Protein AF-A0A526V6E4-F1 (afdb_monomer_lite)

Structure (mmCIF, N/CA/C/O backbone):
data_AF-A0A526V6E4-F1
#
_entry.id   AF-A0A526V6E4-F1
#
loop_
_atom_site.group_PDB
_atom_site.id
_atom_site.type_symbol
_atom_site.label_atom_id
_atom_site.label_alt_id
_atom_site.label_comp_id
_atom_site.label_asym_id
_atom_site.label_entity_id
_atom_site.label_seq_id
_atom_site.pdbx_PDB_ins_code
_atom_site.Cartn_x
_atom_site.Cartn_y
_atom_site.Cartn_z
_atom_site.occupancy
_atom_site.B_iso_or_equiv
_atom_site.auth_seq_id
_atom_site.auth_comp_id
_atom_site.auth_asym_id
_atom_site.auth_atom_id
_atom_site.pdbx_PDB_model_num
ATOM 1 N N . MET A 1 1 ? -6.273 27.191 52.915 1.00 48.19 1 MET A N 1
ATOM 2 C CA . MET A 1 1 ? -5.032 27.835 52.408 1.00 48.19 1 MET A CA 1
ATOM 3 C C . MET A 1 1 ? -4.626 27.372 50.994 1.00 48.19 1 MET A C 1
ATOM 5 O O . MET A 1 1 ? -3.833 28.056 50.364 1.00 48.19 1 MET A O 1
ATOM 9 N N . THR A 1 2 ? -5.149 26.259 50.455 1.00 57.91 2 THR A N 1
ATOM 10 C CA . THR A 1 2 ? -4.761 25.680 49.142 1.00 57.91 2 THR A CA 1
ATOM 11 C C . THR A 1 2 ? -5.575 26.193 47.942 1.00 57.91 2 THR A C 1
ATOM 13 O O . THR A 1 2 ? -5.037 26.307 46.842 1.00 57.91 2 THR A O 1
ATOM 16 N N . THR A 1 3 ? -6.839 26.577 48.145 1.00 62.41 3 THR A N 1
ATOM 17 C CA . THR A 1 3 ? -7.778 26.999 47.084 1.00 62.41 3 THR A CA 1
ATOM 18 C C . THR A 1 3 ? -7.347 28.282 46.369 1.00 62.41 3 THR A C 1
ATOM 20 O O . THR A 1 3 ? -7.270 28.312 45.142 1.00 62.41 3 THR A O 1
ATOM 23 N N . ALA A 1 4 ? -6.941 29.312 47.118 1.00 59.66 4 ALA A N 1
ATOM 24 C CA . ALA A 1 4 ? -6.479 30.585 46.556 1.00 59.66 4 ALA A CA 1
ATOM 25 C C . ALA A 1 4 ? -5.238 30.426 45.653 1.00 59.66 4 ALA A C 1
ATOM 27 O O . ALA A 1 4 ? -5.121 31.089 44.625 1.00 59.66 4 ALA A O 1
ATOM 28 N N . ARG A 1 5 ? -4.328 29.498 45.984 1.00 64.44 5 ARG A N 1
ATOM 29 C CA . ARG A 1 5 ? -3.119 29.238 45.186 1.00 64.44 5 ARG A CA 1
ATOM 30 C C . ARG A 1 5 ? -3.442 28.508 43.879 1.00 64.44 5 ARG A C 1
ATOM 32 O O . ARG A 1 5 ? -2.821 28.794 42.855 1.00 64.44 5 ARG A O 1
ATOM 39 N N . HIS A 1 6 ? -4.426 27.608 43.892 1.00 66.25 6 HIS A N 1
ATOM 40 C CA . HIS A 1 6 ? -4.903 26.924 42.687 1.00 66.25 6 HIS A CA 1
ATOM 41 C C . HIS A 1 6 ? -5.644 27.876 41.743 1.00 66.25 6 HIS A C 1
ATOM 43 O O . HIS A 1 6 ? -5.352 27.865 40.553 1.00 66.25 6 HIS A O 1
ATOM 49 N N . ILE A 1 7 ? -6.494 28.768 42.265 1.00 71.06 7 ILE A N 1
ATOM 50 C CA . ILE A 1 7 ? -7.184 29.796 41.464 1.00 71.06 7 ILE A CA 1
ATOM 51 C C . ILE A 1 7 ? -6.168 30.729 40.787 1.00 71.06 7 ILE A C 1
ATOM 53 O O . ILE A 1 7 ? -6.260 30.980 39.589 1.00 71.06 7 ILE A O 1
ATOM 57 N N . VAL A 1 8 ? -5.141 31.184 41.515 1.00 68.25 8 VAL A N 1
ATOM 58 C CA . VAL A 1 8 ? -4.083 32.039 40.945 1.00 68.25 8 VAL A CA 1
ATOM 59 C C . VAL A 1 8 ? -3.284 31.312 39.857 1.00 68.25 8 VAL A C 1
ATOM 61 O O . VAL A 1 8 ? -2.898 31.923 38.863 1.00 68.25 8 VAL A O 1
ATOM 64 N N . THR A 1 9 ? -3.036 30.011 40.012 1.00 65.94 9 THR A N 1
ATOM 65 C CA . THR A 1 9 ? -2.279 29.221 39.023 1.00 65.94 9 THR A CA 1
ATOM 66 C C . THR A 1 9 ? -3.128 28.904 37.785 1.00 65.94 9 THR A C 1
ATOM 68 O O . THR A 1 9 ? -2.624 28.908 36.662 1.00 65.94 9 THR A O 1
ATOM 71 N N . LEU A 1 10 ? -4.433 28.706 37.973 1.00 73.19 10 LEU A N 1
ATOM 72 C CA . LEU A 1 10 ? -5.420 28.546 36.909 1.00 73.19 10 LEU A CA 1
ATOM 73 C C . LEU A 1 10 ? -5.541 29.835 36.076 1.00 73.19 10 LEU A C 1
ATOM 75 O O . LEU A 1 10 ? -5.449 29.791 34.855 1.00 73.19 10 LEU A O 1
ATOM 79 N N . LEU A 1 11 ? -5.593 31.006 36.720 1.00 66.88 11 LEU A N 1
ATOM 80 C CA . LEU A 1 11 ? -5.588 32.287 36.002 1.00 66.88 11 LEU A CA 1
ATOM 81 C C . LEU A 1 11 ? -4.273 32.526 35.240 1.00 66.88 11 LEU A C 1
ATOM 83 O O . LEU A 1 11 ? -4.285 32.970 34.095 1.00 66.88 11 LEU A O 1
ATOM 87 N N . LYS A 1 12 ? -3.128 32.195 35.852 1.00 65.69 12 LYS A N 1
ATOM 88 C CA . LYS A 1 12 ? -1.808 32.341 35.215 1.00 65.69 12 LYS A CA 1
ATOM 89 C C . LYS A 1 12 ? -1.616 31.416 34.010 1.00 65.69 12 LYS A C 1
ATOM 91 O O . LYS A 1 12 ? -0.979 31.831 33.049 1.00 65.69 12 LYS A O 1
ATOM 96 N N . SER A 1 13 ? -2.151 30.194 34.048 1.00 65.62 13 SER A N 1
ATOM 97 C CA . SER A 1 13 ? -2.077 29.256 32.912 1.00 65.62 13 SER A CA 1
ATOM 98 C C . SER A 1 13 ? -2.972 29.680 31.747 1.00 65.62 13 SER A C 1
ATOM 100 O O . SER A 1 13 ? -2.540 29.580 30.604 1.00 65.62 13 SER A O 1
ATOM 102 N N . HIS A 1 14 ? -4.145 30.263 32.023 1.00 67.88 14 HIS A N 1
ATOM 103 C CA . HIS A 1 14 ? -4.992 30.844 30.978 1.00 67.88 14 HIS A CA 1
ATOM 104 C C . HIS A 1 14 ? -4.332 32.054 30.293 1.00 67.88 14 HIS A C 1
ATOM 106 O O . HIS A 1 14 ? -4.344 32.154 29.072 1.00 67.88 14 HIS A O 1
ATOM 112 N N . ILE A 1 15 ? -3.678 32.937 31.062 1.00 62.19 15 ILE A N 1
ATOM 113 C CA . ILE A 1 15 ? -2.937 34.092 30.514 1.00 62.19 15 ILE A CA 1
ATOM 114 C C . ILE A 1 15 ? -1.720 33.646 29.681 1.00 62.19 15 ILE A C 1
ATOM 116 O O . ILE A 1 15 ? -1.345 34.325 28.729 1.00 62.19 15 ILE A O 1
ATOM 120 N N . ALA A 1 16 ? -1.108 32.508 30.020 1.00 69.38 16 ALA A N 1
ATOM 121 C CA . ALA A 1 16 ? 0.037 31.952 29.301 1.00 69.38 16 ALA A CA 1
ATOM 122 C C . ALA A 1 16 ? -0.338 31.164 28.027 1.00 69.38 16 ALA A C 1
ATOM 124 O O . ALA A 1 16 ? 0.563 30.764 27.295 1.00 69.38 16 ALA A O 1
ATOM 125 N N . GLY A 1 17 ? -1.632 30.931 27.762 1.00 65.44 17 GLY A N 1
ATOM 126 C CA . GLY A 1 17 ? -2.106 30.184 26.590 1.00 65.44 17 GLY A CA 1
ATOM 127 C C . GLY A 1 17 ? -1.859 28.669 26.640 1.00 65.44 17 GLY A C 1
ATOM 128 O O . GLY A 1 17 ? -1.928 28.011 25.608 1.00 65.44 17 GLY A O 1
ATOM 129 N N . ASP A 1 18 ? -1.558 28.109 27.817 1.00 74.81 18 ASP A N 1
ATOM 130 C CA . ASP A 1 18 ? -1.293 26.675 28.013 1.00 74.81 18 ASP A CA 1
ATOM 131 C C . ASP A 1 18 ? -2.561 25.968 28.533 1.00 74.81 18 ASP A C 1
ATOM 133 O O . ASP A 1 18 ? -2.775 25.807 29.743 1.00 74.81 18 ASP A O 1
ATOM 137 N N . GLU A 1 19 ? -3.444 25.608 27.596 1.00 70.81 19 GLU A N 1
ATOM 138 C CA . GLU A 1 19 ? -4.769 25.031 27.870 1.00 70.81 19 GLU A CA 1
ATOM 139 C C . GLU A 1 19 ? -4.701 23.629 28.498 1.00 70.81 19 GLU A C 1
ATOM 141 O O . GLU A 1 19 ? -5.485 23.313 29.397 1.00 70.81 19 GLU A O 1
ATOM 146 N N . ASP A 1 20 ? -3.719 22.806 28.125 1.00 74.56 20 ASP A N 1
ATOM 147 C CA . ASP A 1 20 ? -3.538 21.463 28.693 1.00 74.56 20 ASP A CA 1
ATOM 148 C C . ASP A 1 20 ? -3.214 21.524 30.191 1.00 74.56 20 ASP A C 1
ATOM 150 O O . ASP A 1 20 ? -3.752 20.771 31.023 1.00 74.56 20 ASP A O 1
ATOM 154 N N . ARG A 1 21 ? -2.345 22.468 30.561 1.00 74.62 21 ARG A N 1
ATOM 155 C CA . ARG A 1 21 ? -1.976 22.707 31.953 1.00 74.62 21 ARG A CA 1
ATOM 156 C C . ARG A 1 21 ? -3.126 23.323 32.742 1.00 74.62 21 ARG A C 1
ATOM 158 O O . ARG A 1 21 ? -3.343 22.932 33.892 1.00 74.62 21 ARG A O 1
ATOM 165 N N . PHE A 1 22 ? -3.888 24.226 32.127 1.00 79.50 22 PHE A N 1
ATOM 166 C CA . PHE A 1 22 ? -5.099 24.803 32.708 1.00 79.50 22 PHE A CA 1
ATOM 167 C C . PHE A 1 22 ? -6.129 23.721 33.062 1.00 79.50 22 PHE A C 1
ATOM 169 O O . PHE A 1 22 ? -6.575 23.643 34.210 1.00 79.50 22 PHE A O 1
ATOM 176 N N . LEU A 1 23 ? -6.448 22.829 32.117 1.00 77.81 23 LEU A N 1
ATOM 177 C CA . LEU A 1 23 ? -7.420 21.747 32.312 1.00 77.81 23 LEU A CA 1
ATOM 178 C C . LEU A 1 23 ? -6.965 20.747 33.383 1.00 77.81 23 LEU A C 1
ATOM 180 O O . LEU A 1 23 ? -7.778 20.262 34.173 1.00 77.81 23 LEU A O 1
ATOM 184 N N . SER A 1 24 ? -5.664 20.462 33.449 1.00 81.00 24 SER A N 1
ATOM 185 C CA . SER A 1 24 ? -5.087 19.569 34.459 1.00 81.00 24 SER A CA 1
ATOM 186 C C . SER A 1 24 ? -5.205 20.149 35.873 1.00 81.00 24 SER A C 1
ATOM 188 O O . SER A 1 24 ? -5.601 19.445 36.805 1.00 81.00 24 SER A O 1
ATOM 190 N N . ILE A 1 25 ? -4.924 21.446 36.036 1.00 82.38 25 ILE A N 1
ATOM 191 C CA . ILE A 1 25 ? -5.044 22.146 37.323 1.00 82.38 25 ILE A CA 1
ATOM 192 C C . ILE A 1 25 ? -6.518 22.297 37.724 1.00 82.38 25 ILE A C 1
ATOM 194 O O . ILE A 1 25 ? -6.857 22.087 38.889 1.00 82.38 25 ILE A O 1
ATOM 198 N N . ALA A 1 26 ? -7.408 22.598 36.775 1.00 79.19 26 ALA A N 1
ATOM 199 C CA . ALA A 1 26 ? -8.848 22.679 37.013 1.00 79.19 26 ALA A CA 1
ATOM 200 C C . ALA A 1 26 ? -9.427 21.335 37.492 1.00 79.19 26 ALA A C 1
ATOM 202 O O . ALA A 1 26 ? -10.193 21.292 38.456 1.00 79.19 26 ALA A O 1
ATOM 203 N N . MET A 1 27 ? -8.994 20.221 36.893 1.00 83.31 27 MET A N 1
ATOM 204 C CA . MET A 1 27 ? -9.390 18.874 37.313 1.00 83.31 27 MET A CA 1
ATOM 205 C C . MET A 1 27 ? -8.871 18.525 38.718 1.00 83.31 27 MET A C 1
ATOM 207 O O . MET A 1 27 ? -9.594 17.932 39.521 1.00 83.31 27 MET A O 1
ATOM 211 N N . GLN A 1 28 ? -7.642 18.927 39.051 1.00 83.00 28 GLN A N 1
ATOM 212 C CA . GLN A 1 28 ? -7.088 18.757 40.398 1.00 83.00 28 GLN A CA 1
ATOM 213 C C . GLN A 1 28 ? -7.833 19.596 41.444 1.00 83.00 28 GLN A C 1
ATOM 215 O O . GLN A 1 28 ? -8.060 19.119 42.557 1.00 83.00 28 GLN A O 1
ATOM 220 N N . LEU A 1 29 ? -8.253 20.815 41.090 1.00 82.31 29 LEU A N 1
ATOM 221 C CA . LEU A 1 29 ? -9.064 21.671 41.953 1.00 82.31 29 LEU A CA 1
ATOM 222 C C . LEU A 1 29 ? -10.443 21.051 42.212 1.00 82.31 29 LEU A C 1
ATOM 224 O O . LEU A 1 29 ? -10.835 20.933 43.371 1.00 82.31 29 LEU A O 1
ATOM 228 N N . ALA A 1 30 ? -11.125 20.567 41.170 1.00 80.00 30 ALA A N 1
ATOM 229 C CA . ALA A 1 30 ? -12.401 19.862 41.308 1.00 80.00 30 ALA A CA 1
ATOM 230 C C . ALA A 1 30 ? -12.277 18.631 42.227 1.00 80.00 30 ALA A C 1
ATOM 232 O O . ALA A 1 30 ? -13.082 18.438 43.137 1.00 80.00 30 ALA A O 1
ATOM 233 N N . ALA A 1 31 ? -11.219 17.830 42.062 1.00 80.56 31 ALA A N 1
ATOM 234 C CA . ALA A 1 31 ? -10.957 16.674 42.920 1.00 80.56 31 ALA A CA 1
ATOM 235 C C . ALA A 1 31 ? -10.655 17.059 44.382 1.00 80.56 31 ALA A C 1
ATOM 237 O O . ALA A 1 31 ? -10.979 16.304 45.301 1.00 80.56 31 ALA A O 1
ATOM 238 N N . HIS A 1 32 ? -10.033 18.217 44.614 1.00 81.50 32 HIS A N 1
ATOM 239 C CA . HIS A 1 32 ? -9.751 18.719 45.956 1.00 81.50 32 HIS A CA 1
ATOM 240 C C . HIS A 1 32 ? -11.022 19.211 46.661 1.00 81.50 32 HIS A C 1
ATOM 242 O O . HIS A 1 32 ? -11.248 18.836 47.810 1.00 81.50 32 HIS A O 1
ATOM 248 N N . GLU A 1 33 ? -11.880 19.963 45.966 1.00 78.56 33 GLU A N 1
ATOM 249 C CA . GLU A 1 33 ? -13.174 20.436 46.485 1.00 78.56 33 GLU A CA 1
ATOM 250 C C . GLU A 1 33 ? -14.145 19.276 46.766 1.00 78.56 33 GLU A C 1
ATOM 252 O O . GLU A 1 33 ? -14.848 19.285 47.778 1.00 78.56 33 GLU A O 1
ATOM 257 N N . ALA A 1 34 ? -14.111 18.211 45.952 1.00 79.94 34 ALA A N 1
ATOM 258 C CA . ALA A 1 34 ? -14.884 16.993 46.206 1.00 79.94 34 ALA A CA 1
ATOM 259 C C . ALA A 1 34 ? -14.505 16.338 47.544 1.00 79.94 34 ALA A C 1
ATOM 261 O O . ALA A 1 34 ? -15.374 15.898 48.294 1.00 79.94 34 ALA A O 1
ATOM 262 N N . ARG A 1 35 ? -13.202 16.296 47.863 1.00 80.38 35 ARG A N 1
ATOM 263 C CA . ARG A 1 35 ? -12.688 15.716 49.118 1.00 80.38 35 ARG A CA 1
ATOM 264 C C . ARG A 1 35 ? -12.976 16.584 50.340 1.00 80.38 35 ARG A C 1
ATOM 266 O O . ARG A 1 35 ? -13.033 16.051 51.441 1.00 80.38 35 ARG A O 1
ATOM 273 N N . GLN A 1 36 ? -13.155 17.891 50.157 1.00 78.88 36 GLN A N 1
ATOM 274 C CA . GLN A 1 36 ? -13.504 18.822 51.234 1.00 78.88 36 GLN A CA 1
ATOM 275 C C . GLN A 1 36 ? -15.013 18.870 51.532 1.00 78.88 36 GLN A C 1
ATOM 277 O O . GLN A 1 36 ? -15.431 19.593 52.430 1.00 78.88 36 GLN A O 1
ATOM 282 N N . GLY A 1 37 ? -15.832 18.081 50.824 1.00 73.62 37 GLY A N 1
ATOM 283 C CA . GLY A 1 37 ? -17.279 17.992 51.050 1.00 73.62 37 GLY A CA 1
ATOM 284 C C . GLY A 1 37 ? -18.115 18.905 50.149 1.00 73.62 37 GLY A C 1
ATOM 285 O O . GLY A 1 37 ? -19.343 18.842 50.183 1.00 73.62 37 GLY A O 1
ATOM 286 N N . HIS A 1 38 ? -17.487 19.694 49.273 1.00 78.00 38 HIS A N 1
ATOM 287 C CA . HIS A 1 38 ? -18.169 20.532 48.285 1.00 78.00 38 HIS A CA 1
ATOM 288 C C . HIS A 1 38 ? -18.466 19.754 46.994 1.00 78.00 38 HIS A C 1
ATOM 290 O O . HIS A 1 38 ? -18.061 20.133 45.894 1.00 78.00 38 HIS A O 1
ATOM 296 N N . GLY A 1 39 ? -19.199 18.645 47.121 1.00 77.31 39 GLY A N 1
ATOM 297 C CA . GLY A 1 39 ? -19.472 17.729 46.008 1.00 77.31 39 GLY A CA 1
ATOM 298 C C . GLY A 1 39 ? -20.213 18.370 44.827 1.00 77.31 39 GLY A C 1
ATOM 299 O O . GLY A 1 39 ? -19.907 18.055 43.682 1.00 77.31 39 GLY A O 1
ATOM 300 N N . LYS A 1 40 ? -21.135 19.312 45.086 1.00 76.88 40 LYS A N 1
ATOM 301 C CA . LYS A 1 40 ? -21.873 20.030 44.026 1.00 76.88 40 LYS A CA 1
ATOM 302 C C . LYS A 1 40 ? -20.948 20.897 43.165 1.00 76.88 40 LYS A C 1
ATOM 304 O O . LYS A 1 40 ? -20.955 20.766 41.949 1.00 76.88 40 LYS A O 1
ATOM 309 N N . LEU A 1 41 ? -20.100 21.706 43.804 1.00 75.31 41 LEU A N 1
ATOM 310 C CA . LEU A 1 41 ? -19.134 22.570 43.114 1.00 75.31 41 LEU A CA 1
ATOM 311 C C . LEU A 1 41 ? -18.084 21.753 42.355 1.00 75.31 41 LEU A C 1
ATOM 313 O O . LEU A 1 41 ? -17.709 22.097 41.239 1.00 75.31 41 LEU A O 1
ATOM 317 N N . ALA A 1 42 ? -17.631 20.641 42.932 1.00 77.19 42 ALA A N 1
ATOM 318 C CA . ALA A 1 42 ? -16.707 19.742 42.254 1.00 77.19 42 ALA A CA 1
ATOM 319 C C . ALA A 1 42 ? -17.312 19.110 40.993 1.00 77.19 42 ALA A C 1
ATOM 321 O O . ALA A 1 42 ? -16.610 18.954 39.993 1.00 77.19 42 ALA A O 1
ATOM 322 N N . GLN A 1 43 ? -18.601 18.764 41.038 1.00 77.31 43 GLN A N 1
ATOM 323 C CA . GLN A 1 43 ? -19.313 18.219 39.888 1.00 77.31 43 GLN A CA 1
ATOM 324 C C . GLN A 1 43 ? -19.480 19.277 38.792 1.00 77.31 43 GLN A C 1
ATOM 326 O O . GLN A 1 43 ? -19.117 19.015 37.652 1.00 77.31 43 GLN A O 1
ATOM 331 N N . GLU A 1 44 ? -19.900 20.494 39.145 1.00 77.06 44 GLU A N 1
ATOM 332 C CA . GLU A 1 44 ? -20.014 21.610 38.195 1.00 77.06 44 GLU A CA 1
ATOM 333 C C . GLU A 1 44 ? -18.674 21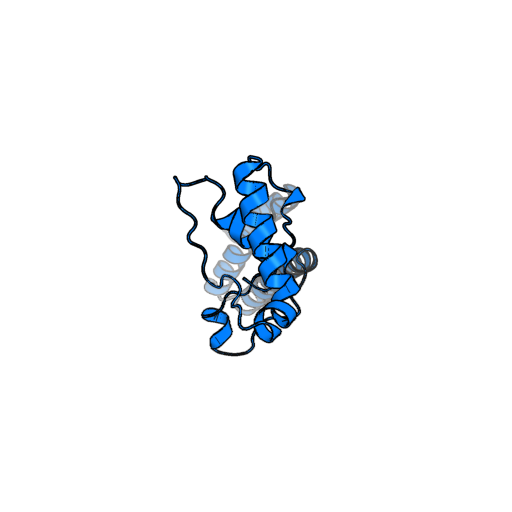.937 37.516 1.00 77.06 44 GLU A C 1
ATOM 335 O O . GLU A 1 44 ? -18.610 22.097 36.296 1.00 77.06 44 GLU A O 1
ATOM 340 N N . LEU A 1 45 ? -17.576 21.979 38.279 1.00 79.19 45 LEU A N 1
ATOM 341 C CA . LEU A 1 45 ? -16.237 22.210 37.728 1.00 79.19 45 LEU A CA 1
ATOM 342 C C . LEU A 1 45 ? -15.801 21.086 36.781 1.00 79.19 45 LEU A C 1
ATOM 344 O O . LEU A 1 45 ? -15.183 21.353 35.750 1.00 79.19 45 LEU A O 1
ATOM 348 N N . LYS A 1 46 ? -16.121 19.832 37.110 1.00 79.38 46 LYS A N 1
ATOM 349 C CA . LYS A 1 46 ? -15.815 18.680 36.260 1.00 79.38 46 LYS A CA 1
ATOM 350 C C . LYS A 1 46 ? -16.607 18.727 34.954 1.00 79.38 46 LYS A C 1
ATOM 352 O O . LYS A 1 46 ? -16.017 18.555 33.890 1.00 79.38 46 LYS A O 1
ATOM 357 N N . ASP A 1 47 ? -17.898 19.034 35.031 1.00 81.81 47 ASP A N 1
ATOM 358 C CA . ASP A 1 47 ? -18.776 19.118 33.866 1.00 81.81 47 ASP A CA 1
ATOM 359 C C . ASP A 1 47 ? -18.312 20.228 32.902 1.00 81.81 47 ASP A C 1
ATOM 361 O O . ASP A 1 47 ? -18.291 20.035 31.683 1.00 81.81 47 ASP A O 1
ATOM 365 N N . LEU A 1 48 ? -17.845 21.366 33.433 1.00 79.12 48 LEU A N 1
ATOM 366 C CA . LEU A 1 48 ? -17.256 22.448 32.635 1.00 79.12 48 LEU A CA 1
ATOM 367 C C . LEU A 1 48 ? -15.932 22.044 31.960 1.00 79.12 48 LEU A C 1
ATOM 369 O O . LEU A 1 48 ? -15.710 22.377 30.793 1.00 79.12 48 LEU A O 1
ATOM 373 N N . VAL A 1 49 ? -15.064 21.304 32.659 1.00 81.62 49 VAL A N 1
ATOM 374 C CA . VAL A 1 49 ? -13.800 20.785 32.102 1.00 81.62 49 VAL A CA 1
ATOM 375 C C . VAL A 1 49 ? -14.062 19.761 30.992 1.00 81.62 49 VAL A C 1
ATOM 377 O O . VAL A 1 49 ? -13.407 19.796 29.946 1.00 81.62 49 VAL A O 1
ATOM 380 N N . ASP A 1 50 ? -15.037 18.874 31.183 1.00 78.69 50 ASP A N 1
ATOM 381 C CA . ASP A 1 50 ? -15.405 17.857 30.197 1.00 78.69 50 ASP A CA 1
ATOM 382 C C . ASP A 1 50 ? -16.057 18.490 28.953 1.00 78.69 50 ASP A C 1
ATOM 384 O O . ASP A 1 50 ? -15.754 18.101 27.817 1.00 78.69 50 ASP A O 1
ATOM 388 N N . ALA A 1 51 ? -16.873 19.534 29.134 1.00 78.81 51 ALA A N 1
ATOM 389 C CA . ALA A 1 51 ? -17.430 20.316 28.033 1.00 78.81 51 ALA A CA 1
ATOM 390 C C . ALA A 1 51 ? -16.336 20.999 27.191 1.00 78.81 51 ALA A C 1
ATOM 392 O O . ALA A 1 51 ? -16.402 20.943 25.958 1.00 78.81 51 ALA A O 1
ATOM 393 N N . ALA A 1 52 ? -15.310 21.577 27.828 1.00 74.38 52 ALA A N 1
ATOM 394 C CA . ALA A 1 52 ? -14.175 22.203 27.144 1.00 74.38 52 ALA A CA 1
ATOM 395 C C . ALA A 1 52 ? -13.377 21.187 26.304 1.00 74.38 52 ALA A C 1
ATOM 397 O O . ALA A 1 52 ? -13.243 21.366 25.093 1.00 74.38 52 ALA A O 1
ATOM 398 N N . LYS A 1 53 ? -12.992 20.041 26.887 1.00 73.44 53 LYS A N 1
ATOM 399 C CA . LYS A 1 53 ? -12.304 18.957 26.153 1.00 73.44 53 LYS A CA 1
ATOM 400 C C . LYS A 1 53 ? -13.111 18.435 24.965 1.00 73.44 53 LYS A C 1
ATOM 402 O O . LYS A 1 53 ? -12.553 18.084 23.925 1.00 73.44 53 LYS A O 1
ATOM 407 N N . SER A 1 54 ? -14.437 18.360 25.105 1.00 68.00 54 SER A N 1
ATOM 408 C CA . SER A 1 54 ? -15.312 17.895 24.026 1.00 68.00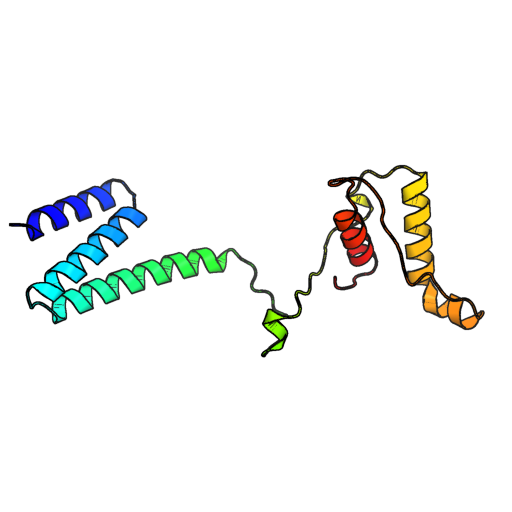 54 SER A CA 1
ATOM 409 C C . SER A 1 54 ? -15.368 18.869 22.840 1.00 68.00 54 SER A C 1
ATOM 411 O O . SER A 1 54 ? -15.522 18.425 21.698 1.00 68.00 54 SER A O 1
ATOM 413 N N . ARG A 1 55 ? -15.218 20.180 23.087 1.00 65.62 55 ARG A N 1
ATOM 414 C CA . ARG A 1 55 ? -15.131 21.214 22.046 1.00 65.62 55 ARG A CA 1
ATOM 415 C C . ARG A 1 55 ? -13.839 21.077 21.246 1.00 65.62 55 ARG A C 1
ATOM 417 O O . ARG A 1 55 ? -13.928 20.979 20.023 1.00 65.62 55 ARG A O 1
ATOM 424 N N . ASP A 1 56 ? -12.692 20.934 21.903 1.00 61.19 56 ASP A N 1
ATOM 425 C CA . ASP A 1 56 ? -11.405 20.746 21.213 1.00 61.19 56 ASP A CA 1
ATOM 426 C C . ASP A 1 56 ? -11.356 19.426 20.442 1.00 61.19 56 ASP A C 1
ATOM 428 O O . ASP A 1 56 ? -10.925 19.376 19.288 1.00 61.19 56 ASP A O 1
ATOM 432 N N . ALA A 1 57 ? -11.920 18.354 21.010 1.00 59.91 57 ALA A N 1
ATOM 433 C CA . ALA A 1 57 ? -12.053 17.077 20.316 1.00 59.91 57 ALA A CA 1
ATOM 434 C C . ALA A 1 57 ? -12.966 17.157 19.077 1.00 59.91 57 ALA A C 1
ATOM 436 O O . ALA A 1 57 ? -12.753 16.423 18.111 1.00 59.91 57 ALA A O 1
ATOM 437 N N . ARG A 1 58 ? -13.988 18.026 19.073 1.00 57.81 58 ARG A N 1
ATOM 438 C CA . ARG A 1 58 ? -14.849 18.267 17.899 1.00 57.81 58 ARG A CA 1
ATOM 439 C C . ARG A 1 58 ? -14.139 19.100 16.834 1.00 57.81 58 ARG A C 1
ATOM 441 O O . ARG A 1 58 ? -14.258 18.774 15.655 1.00 57.81 58 ARG A O 1
ATOM 448 N N . ILE A 1 59 ? -13.362 20.104 17.235 1.00 57.59 59 ILE A N 1
ATOM 449 C CA . ILE A 1 59 ? -12.552 20.921 16.321 1.00 57.59 59 ILE A CA 1
ATOM 450 C C . ILE A 1 59 ? -11.487 20.043 15.642 1.00 57.59 59 ILE A C 1
ATOM 452 O O . ILE A 1 59 ? -11.397 20.034 14.412 1.00 57.59 59 ILE A O 1
ATOM 456 N N . ALA A 1 60 ? -10.798 19.186 16.406 1.00 57.47 60 ALA A N 1
ATOM 457 C CA . ALA A 1 60 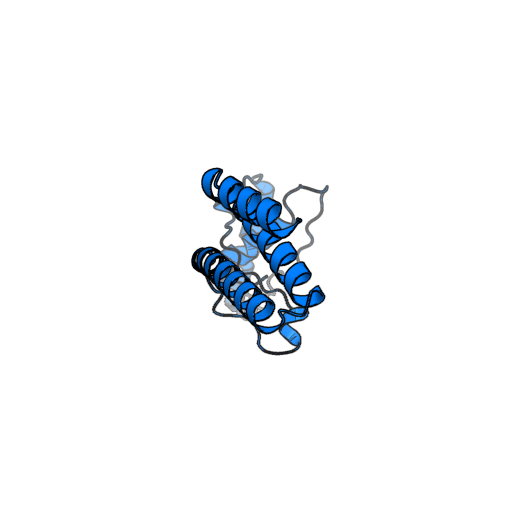? -9.839 18.207 15.887 1.00 57.47 60 ALA A CA 1
ATOM 458 C C . ALA A 1 60 ? -10.479 17.124 14.990 1.00 57.47 60 ALA A C 1
ATOM 460 O O . ALA A 1 60 ? -9.838 16.628 14.061 1.00 57.47 60 ALA A O 1
ATOM 461 N N . LYS A 1 61 ? -11.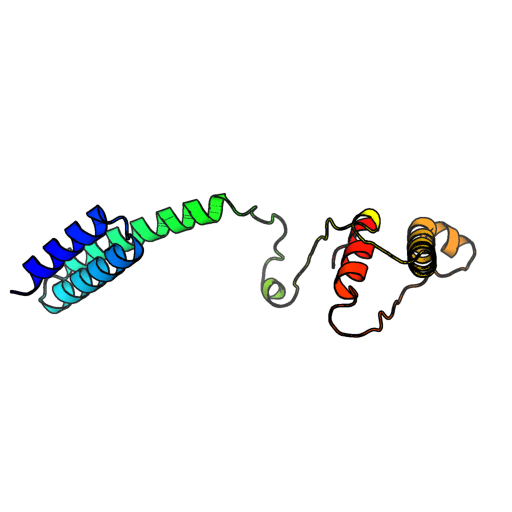747 16.755 15.234 1.00 53.06 61 LYS A N 1
ATOM 462 C CA . LYS A 1 61 ? -12.506 15.814 14.388 1.00 53.06 61 LYS A CA 1
ATOM 463 C C . LYS A 1 61 ? -13.031 16.438 13.092 1.00 53.06 61 LYS A C 1
ATOM 465 O O . LYS A 1 61 ? -13.200 15.695 12.134 1.00 53.06 61 LYS A O 1
ATOM 470 N N . SER A 1 62 ? -13.251 17.754 13.021 1.00 53.50 62 SER A N 1
ATOM 471 C CA . SER A 1 62 ? -13.732 18.406 11.785 1.00 53.50 62 SER A CA 1
ATOM 472 C C . SER A 1 62 ? -12.684 18.458 10.663 1.00 53.50 62 SER A C 1
ATOM 474 O O . SER A 1 62 ? -13.039 18.539 9.493 1.00 53.50 62 SER A O 1
ATOM 476 N N . SER A 1 63 ? -11.396 18.355 11.012 1.00 53.69 63 SER A N 1
ATOM 477 C CA . SER A 1 63 ? -10.269 18.385 10.066 1.00 53.69 63 SER A CA 1
ATOM 478 C C . SER A 1 63 ? -9.928 17.008 9.470 1.00 53.69 63 SER A C 1
ATOM 480 O O . SER A 1 63 ? -9.174 16.901 8.505 1.00 53.69 63 SER A O 1
ATOM 482 N N . ARG A 1 64 ? -10.492 15.919 10.011 1.00 52.53 64 ARG A N 1
ATOM 483 C CA . ARG A 1 64 ? -10.270 14.567 9.483 1.00 52.53 64 ARG A CA 1
ATOM 484 C C . ARG A 1 64 ? -11.491 14.131 8.671 1.00 52.53 64 ARG A C 1
ATOM 486 O O . ARG A 1 64 ? -12.572 14.047 9.252 1.00 52.53 64 ARG A O 1
ATOM 493 N N . PRO A 1 65 ? -11.344 13.826 7.367 1.00 49.56 65 PRO A N 1
ATOM 494 C CA . PRO A 1 65 ? -12.432 13.276 6.567 1.00 49.56 65 PRO A CA 1
ATOM 495 C C . PRO A 1 65 ? -13.034 12.062 7.278 1.00 49.56 65 PRO A C 1
ATOM 497 O O . PRO A 1 65 ? -12.305 11.135 7.636 1.00 49.56 65 PRO A O 1
ATOM 500 N N . VAL A 1 66 ? -14.346 12.075 7.522 1.00 55.84 66 VAL A N 1
ATOM 501 C CA . VAL A 1 66 ? -15.054 10.931 8.105 1.00 55.84 66 VAL A CA 1
ATOM 502 C C . VAL A 1 66 ? -15.194 9.873 7.007 1.00 55.84 66 VAL A C 1
ATOM 504 O O . VAL A 1 66 ? -15.887 10.125 6.020 1.00 55.84 66 VAL A O 1
ATOM 507 N N . PRO A 1 67 ? -14.542 8.702 7.124 1.00 55.34 67 PRO A N 1
ATOM 508 C CA . PRO A 1 67 ? -14.645 7.671 6.103 1.00 55.34 67 PRO A CA 1
ATOM 509 C C . PRO A 1 67 ? -16.068 7.096 6.096 1.00 55.34 67 PRO A C 1
ATOM 511 O O . PRO A 1 67 ? -16.515 6.503 7.074 1.00 55.34 67 PRO A O 1
ATOM 514 N N . LEU A 1 68 ? -16.774 7.262 4.973 1.00 54.06 68 LEU A N 1
ATOM 515 C CA . LEU A 1 68 ? -18.159 6.807 4.770 1.00 54.06 68 LEU A CA 1
ATOM 516 C C . LEU A 1 68 ? -18.307 5.271 4.736 1.00 54.06 68 LEU A C 1
ATOM 518 O O . LEU A 1 68 ? -19.418 4.758 4.840 1.00 54.06 68 LEU A O 1
ATOM 522 N N . PHE A 1 69 ? -17.198 4.534 4.630 1.00 54.19 69 PHE A N 1
ATOM 523 C CA . PHE A 1 69 ? -17.157 3.072 4.569 1.00 54.19 69 PHE A CA 1
ATOM 524 C C . PHE A 1 69 ? -16.380 2.493 5.758 1.00 54.19 69 PHE A C 1
ATOM 526 O O . PHE A 1 69 ? -15.239 2.062 5.619 1.00 54.19 69 PHE A O 1
ATOM 533 N N . GLN A 1 70 ? -16.998 2.474 6.941 1.00 58.66 70 GLN A N 1
ATOM 534 C CA . GLN A 1 70 ? -16.564 1.591 8.027 1.00 58.66 70 GLN A CA 1
ATOM 535 C C . GLN A 1 70 ? -17.424 0.320 8.008 1.00 58.66 70 GLN A C 1
ATOM 537 O O . GLN A 1 70 ? -18.652 0.429 8.096 1.00 58.66 70 GLN A O 1
ATOM 542 N N . PRO A 1 71 ? -16.829 -0.882 7.880 1.00 56.50 71 PRO A N 1
ATOM 543 C CA . PRO A 1 71 ? -17.577 -2.122 8.048 1.00 56.50 71 PRO A CA 1
ATOM 544 C C . PRO A 1 71 ? -18.205 -2.129 9.449 1.00 56.50 71 PRO A C 1
ATOM 546 O O . PRO A 1 71 ? -17.518 -1.915 10.444 1.00 56.50 71 PRO A O 1
ATOM 549 N N . LYS A 1 72 ? -19.529 -2.292 9.532 1.00 56.56 72 LYS A N 1
ATOM 550 C CA . LYS A 1 72 ? -20.266 -2.295 10.806 1.00 56.56 72 LYS A CA 1
ATOM 551 C C . LYS A 1 72 ? -20.089 -3.644 11.519 1.00 56.56 72 LYS A C 1
ATOM 553 O O . LYS A 1 72 ? -20.126 -4.683 10.867 1.00 56.56 72 LYS A O 1
ATOM 558 N N . GLY A 1 73 ? -19.978 -3.627 12.850 1.00 67.31 73 GLY A N 1
ATOM 559 C CA . GLY A 1 73 ? -19.976 -4.829 13.701 1.00 67.31 73 GLY A CA 1
ATOM 560 C C . GLY A 1 73 ? -18.583 -5.345 14.087 1.00 67.31 73 GLY A C 1
ATOM 561 O O . GLY A 1 73 ? -17.598 -4.615 14.015 1.00 67.31 73 GLY A O 1
ATOM 562 N N . GLU A 1 74 ? -18.500 -6.613 14.500 1.00 63.41 74 GLU A N 1
ATOM 563 C CA . GLU A 1 74 ? -17.276 -7.268 15.012 1.00 63.41 74 GLU A CA 1
ATOM 564 C C . GLU A 1 74 ? -16.111 -7.296 14.000 1.00 63.41 74 GLU A C 1
ATOM 566 O O . GLU A 1 74 ? -14.943 -7.326 14.382 1.00 63.41 74 GLU A O 1
ATOM 571 N N . LEU A 1 75 ? -16.407 -7.204 12.698 1.00 60.19 75 LEU A N 1
ATOM 572 C CA . LEU A 1 75 ? -15.411 -7.204 11.619 1.00 60.19 75 LEU A CA 1
ATOM 573 C C . LEU A 1 75 ? -14.622 -5.890 11.503 1.00 60.19 75 LEU A C 1
ATOM 575 O O . LEU A 1 75 ? -13.564 -5.874 10.872 1.00 60.19 75 LEU A O 1
ATOM 579 N N . ALA A 1 76 ? -15.088 -4.806 12.134 1.00 60.44 76 ALA A N 1
ATOM 580 C CA . ALA A 1 76 ? -14.415 -3.506 12.114 1.00 60.44 76 ALA A CA 1
ATOM 581 C C . ALA A 1 76 ? -13.006 -3.544 12.731 1.00 60.44 76 ALA A C 1
ATOM 583 O O . ALA A 1 76 ? -12.145 -2.756 12.349 1.00 60.44 76 ALA A O 1
ATOM 584 N N . GLY A 1 77 ? -12.770 -4.460 13.678 1.00 63.88 77 GLY A N 1
ATOM 585 C CA . GLY A 1 77 ? -11.463 -4.656 14.309 1.00 63.88 77 GLY A CA 1
ATOM 586 C C . GLY A 1 77 ? -10.552 -5.660 13.594 1.00 63.88 77 GLY A C 1
ATOM 587 O O .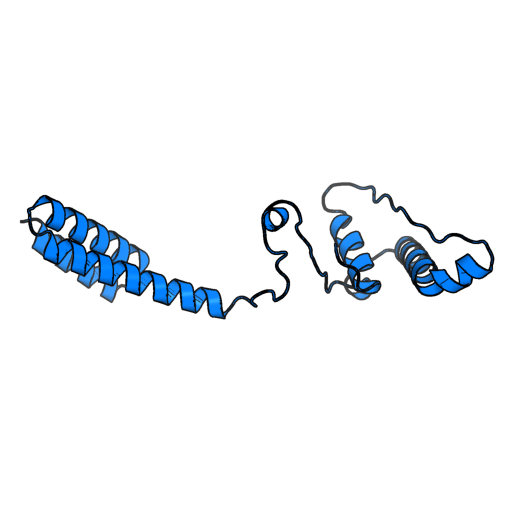 GLY A 1 77 ? -9.375 -5.741 13.932 1.00 63.88 77 GLY A O 1
ATOM 588 N N . LEU A 1 78 ? -11.077 -6.426 12.630 1.00 73.94 78 LEU A N 1
ATOM 589 C CA . LEU A 1 78 ? -10.363 -7.538 11.984 1.00 73.94 78 LEU A CA 1
ATOM 590 C C . LEU A 1 78 ? -9.911 -7.215 10.557 1.00 73.94 78 LEU A C 1
ATOM 592 O O . LEU A 1 78 ? -8.910 -7.753 10.089 1.00 73.94 78 LEU A O 1
ATOM 596 N N . LEU A 1 79 ? -10.642 -6.341 9.862 1.00 68.62 79 LEU A N 1
ATOM 597 C CA . LEU A 1 79 ? -10.397 -5.987 8.468 1.00 68.62 79 LEU A CA 1
ATOM 598 C C . LEU A 1 79 ? -10.084 -4.498 8.348 1.00 68.62 79 LEU A C 1
ATOM 600 O O . LEU A 1 79 ? -10.950 -3.646 8.545 1.00 68.62 79 LEU A O 1
ATOM 604 N N . HIS A 1 80 ? -8.843 -4.186 7.979 1.00 75.50 80 HIS A N 1
ATOM 605 C CA . HIS A 1 80 ? -8.438 -2.829 7.642 1.00 75.50 80 HIS A CA 1
ATOM 606 C C . HIS A 1 80 ? -8.428 -2.669 6.120 1.00 75.50 80 HIS A C 1
ATOM 608 O O . HIS A 1 80 ? -7.452 -3.027 5.476 1.00 75.50 80 HIS A O 1
ATOM 614 N N . VAL A 1 81 ? -9.479 -2.074 5.555 1.00 80.94 81 VAL A N 1
ATOM 615 C CA . VAL A 1 81 ? -9.533 -1.749 4.120 1.00 80.94 81 VAL A CA 1
ATOM 616 C C . VAL A 1 81 ? -8.884 -0.386 3.864 1.00 80.94 81 VAL A C 1
ATOM 618 O O . VAL A 1 81 ? -9.185 0.595 4.549 1.00 80.94 81 VAL A O 1
ATOM 621 N N . ARG A 1 82 ? -7.982 -0.306 2.888 1.00 80.50 82 ARG A N 1
ATOM 622 C CA . ARG A 1 82 ? -7.373 0.923 2.364 1.00 80.50 82 ARG A CA 1
ATOM 623 C C . ARG A 1 82 ? -7.761 1.081 0.895 1.00 80.50 82 ARG A C 1
ATOM 625 O O . ARG A 1 82 ? -7.771 0.116 0.143 1.00 80.50 82 ARG A O 1
ATOM 632 N N . TYR A 1 83 ? -8.016 2.314 0.477 1.00 82.56 83 TYR A N 1
ATOM 633 C CA . TYR A 1 83 ? -8.155 2.683 -0.932 1.00 82.56 83 TYR A CA 1
ATOM 634 C C . TYR A 1 83 ? -6.974 3.588 -1.277 1.00 82.56 83 TYR A C 1
ATOM 636 O O . TYR A 1 83 ? -6.968 4.743 -0.857 1.00 82.56 83 TYR A O 1
ATOM 644 N N . PRO A 1 84 ? -5.910 3.058 -1.901 1.00 84.06 84 PRO A N 1
ATOM 645 C CA . PRO A 1 84 ? -4.735 3.857 -2.207 1.00 84.06 84 PRO A CA 1
ATOM 646 C C . PRO A 1 84 ? -4.991 4.761 -3.415 1.00 84.06 84 PRO A C 1
ATOM 648 O O . PRO A 1 84 ? -5.394 4.275 -4.467 1.00 84.06 84 PRO A O 1
ATOM 651 N N . ASP A 1 85 ? -4.662 6.046 -3.288 1.00 86.75 85 ASP A N 1
ATOM 652 C CA . ASP A 1 85 ? -4.671 6.996 -4.415 1.00 86.75 85 ASP A CA 1
ATOM 653 C C . ASP A 1 85 ? -3.355 6.983 -5.217 1.00 86.75 85 ASP A C 1
ATOM 655 O O . ASP A 1 85 ? -3.245 7.624 -6.261 1.00 86.75 85 ASP A O 1
ATOM 659 N N . LEU A 1 86 ? -2.348 6.256 -4.721 1.00 91.94 86 LEU A N 1
ATOM 660 C CA . LEU A 1 86 ? -1.016 6.176 -5.311 1.00 91.94 86 LEU A CA 1
ATOM 661 C C . LEU A 1 86 ? -1.060 5.488 -6.682 1.00 91.94 86 LEU A C 1
ATOM 663 O O . LEU A 1 86 ? -1.655 4.420 -6.827 1.00 91.94 86 LEU A O 1
ATOM 667 N N . ARG A 1 87 ? -0.360 6.054 -7.666 1.00 92.31 87 ARG A N 1
ATOM 668 C CA . ARG A 1 87 ? -0.217 5.503 -9.022 1.00 92.31 87 ARG A CA 1
ATOM 669 C C . ARG A 1 87 ? 1.230 5.131 -9.324 1.00 92.31 87 ARG A C 1
ATOM 671 O O . ARG A 1 87 ? 2.160 5.555 -8.641 1.00 92.31 87 ARG A O 1
ATOM 678 N N . LEU A 1 88 ? 1.452 4.359 -10.394 1.00 91.62 88 LEU A N 1
ATOM 679 C CA . LEU A 1 88 ? 2.821 4.051 -10.840 1.00 91.62 88 LEU A CA 1
ATOM 680 C C . LEU A 1 88 ? 3.596 5.293 -11.290 1.00 91.62 88 LEU A C 1
ATOM 682 O O . LEU A 1 88 ? 4.821 5.284 -11.236 1.00 91.62 88 LEU A O 1
ATOM 686 N N . THR A 1 89 ? 2.901 6.338 -11.742 1.00 92.62 89 THR A N 1
ATOM 687 C CA . THR A 1 89 ? 3.506 7.621 -12.130 1.00 92.62 89 THR A CA 1
ATOM 688 C C . THR A 1 89 ? 4.151 8.351 -10.961 1.00 92.62 89 THR A C 1
ATOM 690 O O . THR A 1 89 ? 5.073 9.131 -11.175 1.00 92.62 89 THR A O 1
ATOM 693 N N . ASP A 1 90 ? 3.706 8.066 -9.739 1.00 92.75 90 ASP A N 1
ATOM 694 C CA . ASP A 1 90 ? 4.205 8.702 -8.519 1.00 92.75 90 ASP A CA 1
ATOM 695 C C . ASP A 1 90 ? 5.483 8.014 -8.006 1.00 92.75 90 ASP A C 1
ATOM 697 O O . ASP A 1 90 ? 6.064 8.415 -6.997 1.00 92.75 90 ASP A O 1
ATOM 701 N N . MET A 1 91 ? 5.929 6.954 -8.690 1.00 92.88 91 MET A N 1
ATOM 702 C CA . MET A 1 91 ? 7.081 6.143 -8.323 1.00 92.88 91 MET A CA 1
ATOM 703 C C . MET A 1 91 ? 8.206 6.279 -9.348 1.00 92.88 91 MET A C 1
ATOM 705 O O . MET A 1 91 ? 8.002 6.151 -10.555 1.00 92.88 91 MET A O 1
ATOM 709 N N . ILE A 1 92 ? 9.436 6.419 -8.857 1.00 93.81 92 ILE A N 1
ATOM 710 C CA . ILE A 1 92 ? 10.632 6.295 -9.691 1.00 93.81 92 ILE A CA 1
ATOM 711 C C . ILE A 1 92 ? 10.988 4.810 -9.775 1.00 93.81 92 ILE A C 1
ATOM 713 O O . ILE A 1 92 ? 11.345 4.182 -8.778 1.00 93.81 92 ILE A O 1
ATOM 717 N N . LEU A 1 93 ? 10.861 4.239 -10.972 1.00 93.38 93 LEU A N 1
ATOM 718 C CA . LEU A 1 93 ? 11.056 2.815 -11.227 1.00 93.38 93 LEU A CA 1
ATOM 719 C C . LEU A 1 93 ? 12.063 2.618 -12.367 1.00 93.38 93 LEU A C 1
ATOM 721 O O . LEU A 1 93 ? 11.973 3.326 -13.369 1.00 93.38 93 LEU A O 1
ATOM 725 N N . PRO A 1 94 ? 12.964 1.623 -12.279 1.00 94.25 94 PRO A N 1
ATOM 726 C CA . PRO A 1 94 ? 13.755 1.194 -13.428 1.00 94.25 94 PRO A CA 1
ATOM 727 C C . PRO A 1 94 ? 12.849 0.721 -14.570 1.00 94.25 94 PRO A C 1
ATOM 729 O O . PRO A 1 94 ? 11.844 0.047 -14.318 1.00 94.25 94 PRO A O 1
ATOM 732 N N . ASP A 1 95 ? 13.234 0.974 -15.821 1.00 95.12 95 ASP A N 1
ATOM 733 C CA . ASP A 1 95 ? 12.420 0.634 -17.002 1.00 95.12 95 ASP A CA 1
ATOM 734 C C . ASP A 1 95 ? 12.050 -0.853 -17.075 1.00 95.12 95 ASP A C 1
ATOM 736 O O . ASP A 1 95 ? 10.936 -1.225 -17.461 1.00 95.12 95 ASP A O 1
ATOM 740 N N . SER A 1 96 ? 12.960 -1.721 -16.629 1.00 95.12 96 SER A N 1
ATOM 741 C CA . SER A 1 96 ? 12.736 -3.164 -16.560 1.00 95.12 96 SER A CA 1
ATOM 742 C C . SER A 1 96 ? 11.616 -3.535 -15.583 1.00 95.12 96 SER A C 1
ATOM 744 O O . SER A 1 96 ? 10.790 -4.400 -15.886 1.00 95.12 96 SER A O 1
ATOM 746 N N . LEU A 1 97 ? 11.550 -2.874 -14.425 1.00 93.06 97 LEU A N 1
ATOM 747 C CA . LEU A 1 97 ? 10.511 -3.097 -13.424 1.00 93.06 97 LEU A CA 1
ATOM 748 C C . LEU A 1 97 ? 9.191 -2.463 -13.863 1.00 93.06 97 LEU A C 1
ATOM 750 O O . LEU A 1 97 ? 8.150 -3.116 -13.793 1.00 93.06 97 LEU A O 1
ATOM 754 N N . ARG A 1 98 ? 9.246 -1.236 -14.389 1.00 95.00 98 ARG A N 1
ATOM 755 C CA . ARG A 1 98 ? 8.091 -0.526 -14.945 1.00 95.00 98 ARG A CA 1
ATOM 756 C C . ARG A 1 98 ? 7.390 -1.360 -16.019 1.00 95.00 98 ARG A C 1
ATOM 758 O O . ARG A 1 98 ? 6.181 -1.562 -15.945 1.00 95.00 98 ARG A O 1
ATOM 765 N N . SER A 1 99 ? 8.147 -1.931 -16.953 1.00 95.75 99 SER A N 1
ATOM 766 C CA . SER A 1 99 ? 7.610 -2.790 -18.018 1.00 95.75 99 SER A CA 1
ATOM 767 C C . SER A 1 99 ? 6.943 -4.058 -17.472 1.00 95.75 99 SER A C 1
ATOM 769 O O . SER A 1 99 ? 5.863 -4.444 -17.921 1.00 95.75 99 SER A O 1
ATOM 771 N N . ARG A 1 100 ? 7.547 -4.701 -16.460 1.00 94.69 100 ARG A N 1
ATOM 772 C CA . ARG A 1 100 ? 6.966 -5.888 -15.806 1.00 94.69 100 ARG A CA 1
ATOM 773 C C . ARG A 1 100 ? 5.649 -5.565 -15.101 1.00 94.69 100 ARG A C 1
ATOM 775 O O . ARG A 1 100 ? 4.706 -6.343 -15.216 1.00 94.69 100 ARG A O 1
ATOM 782 N N . LEU A 1 101 ? 5.569 -4.432 -14.402 1.00 95.00 101 LEU A N 1
ATOM 783 C CA . LEU A 1 101 ? 4.347 -4.003 -13.718 1.00 95.00 101 LEU A CA 1
ATOM 784 C C . LEU A 1 101 ? 3.248 -3.606 -14.714 1.00 95.00 101 LEU A C 1
ATOM 786 O O . LEU A 1 101 ? 2.112 -4.049 -14.561 1.00 95.00 101 LEU A O 1
ATOM 790 N N . HIS A 1 102 ? 3.581 -2.867 -15.778 1.00 95.25 102 HIS A N 1
ATOM 791 C CA . HIS A 1 102 ? 2.620 -2.545 -16.839 1.00 95.25 102 HIS A CA 1
ATOM 792 C C . HIS A 1 102 ? 2.059 -3.793 -17.519 1.00 95.25 102 HIS A C 1
ATOM 794 O O . HIS A 1 102 ? 0.866 -3.834 -17.807 1.00 95.25 102 HIS A O 1
ATOM 800 N N . ARG A 1 103 ? 2.878 -4.833 -17.723 1.00 94.81 103 ARG A N 1
ATOM 801 C CA . ARG A 1 103 ? 2.394 -6.114 -18.248 1.00 94.81 103 ARG A CA 1
ATOM 802 C C . ARG A 1 103 ? 1.335 -6.733 -17.337 1.00 94.81 103 ARG A C 1
ATOM 804 O O . ARG A 1 103 ? 0.297 -7.161 -17.827 1.00 94.81 103 ARG A O 1
ATOM 811 N N . VAL A 1 104 ? 1.572 -6.752 -16.025 1.00 95.00 104 VAL A N 1
ATOM 812 C CA . VAL A 1 104 ? 0.592 -7.271 -15.059 1.00 95.00 104 VAL A CA 1
ATOM 813 C C . VAL A 1 104 ? -0.698 -6.451 -15.095 1.00 95.00 104 VAL A C 1
ATOM 815 O O . VAL A 1 104 ? -1.782 -7.026 -15.125 1.00 95.00 104 VAL A O 1
ATOM 818 N N . LEU A 1 105 ? -0.598 -5.122 -15.140 1.00 94.81 105 LEU A N 1
ATOM 819 C CA . LEU A 1 105 ? -1.768 -4.247 -15.239 1.00 94.81 105 LEU A CA 1
ATOM 820 C C . LEU A 1 105 ? -2.552 -4.462 -16.536 1.00 94.81 105 LEU A C 1
ATOM 822 O O . LEU A 1 105 ? -3.779 -4.504 -16.502 1.00 94.81 105 LEU A O 1
ATOM 826 N N . GLY A 1 106 ? -1.859 -4.632 -17.663 1.00 95.12 106 GLY A N 1
ATOM 827 C CA . GLY A 1 106 ? -2.478 -4.949 -18.949 1.00 95.12 106 GLY A CA 1
ATOM 828 C C . GLY A 1 106 ? -3.226 -6.280 -18.904 1.00 95.12 106 GLY A C 1
ATOM 829 O O . GLY A 1 106 ? -4.402 -6.330 -19.258 1.00 95.12 106 GLY A O 1
ATOM 830 N N . GLU A 1 107 ? -2.584 -7.328 -18.375 1.00 94.62 107 GLU A N 1
ATOM 831 C CA . GLU A 1 107 ? -3.206 -8.643 -18.184 1.00 94.62 107 GLU A CA 1
ATOM 832 C C . GLU A 1 107 ? -4.457 -8.555 -17.288 1.00 94.62 107 GLU A C 1
ATOM 834 O O . GLU A 1 107 ? -5.471 -9.184 -17.580 1.00 94.62 107 GLU A O 1
ATOM 839 N N . GLN A 1 108 ? -4.423 -7.754 -16.217 1.00 94.19 108 GLN A N 1
ATOM 840 C CA . GLN A 1 108 ? -5.582 -7.570 -15.336 1.00 94.19 108 GLN A CA 1
ATOM 841 C C . GLN A 1 108 ? -6.719 -6.791 -16.008 1.00 94.19 108 GLN A C 1
ATOM 843 O O . GLN A 1 108 ? -7.873 -7.205 -15.924 1.00 94.19 108 GLN A O 1
ATOM 848 N N . ARG A 1 109 ? -6.414 -5.711 -16.737 1.00 93.44 109 ARG A N 1
ATOM 849 C CA . ARG A 1 109 ? -7.422 -4.925 -17.473 1.00 93.44 109 ARG A CA 1
ATOM 850 C C . ARG A 1 109 ? -8.093 -5.732 -18.586 1.00 93.44 109 ARG A C 1
ATOM 852 O O . ARG A 1 109 ? -9.281 -5.565 -18.832 1.00 93.44 109 ARG A O 1
ATOM 859 N N . GLN A 1 110 ? -7.350 -6.630 -19.231 1.00 94.44 110 GLN A N 1
ATOM 860 C CA . GLN A 1 110 ? -7.839 -7.485 -20.317 1.00 94.44 110 GLN A CA 1
ATOM 861 C C . GLN A 1 110 ? -8.259 -8.882 -19.842 1.00 94.44 110 GLN A C 1
ATOM 863 O O . GLN A 1 110 ? -8.385 -9.803 -20.650 1.00 94.44 110 GLN A O 1
ATOM 868 N N . GLN A 1 111 ? -8.504 -9.065 -18.541 1.00 93.69 111 GLN A N 1
ATOM 869 C CA . GLN A 1 111 ? -8.817 -10.373 -17.968 1.00 93.69 111 GLN A CA 1
ATOM 870 C C . GLN A 1 111 ? -10.004 -11.071 -18.651 1.00 93.69 111 GLN A C 1
ATOM 872 O O . GLN A 1 111 ? -9.984 -12.295 -18.769 1.00 93.69 111 GLN A O 1
ATOM 877 N N . ALA A 1 112 ? -11.022 -10.327 -19.095 1.00 93.31 112 ALA A N 1
ATOM 878 C CA . ALA A 1 112 ? -12.165 -10.893 -19.815 1.00 93.31 112 ALA A CA 1
ATOM 879 C C . ALA A 1 112 ? -11.736 -11.531 -21.147 1.00 93.31 112 ALA A C 1
ATOM 881 O O . ALA A 1 112 ? -11.940 -12.724 -21.347 1.00 93.31 112 ALA A O 1
ATOM 882 N N . SER A 1 113 ? -11.033 -10.770 -21.988 1.00 94.81 113 SER A N 1
ATOM 883 C CA . SER A 1 113 ? -10.538 -11.245 -23.284 1.00 94.81 113 SER A CA 1
ATOM 884 C C . SER A 1 113 ? -9.541 -12.399 -23.140 1.00 94.81 113 SER A C 1
ATOM 886 O O . SER A 1 113 ? -9.598 -13.368 -23.893 1.00 94.81 113 SER A O 1
ATOM 888 N N . LEU A 1 114 ? -8.667 -12.361 -22.127 1.00 93.81 114 LEU A N 1
ATOM 889 C CA . LEU A 1 114 ? -7.764 -13.480 -21.841 1.00 93.81 114 LEU A CA 1
ATOM 890 C C . LEU A 1 114 ? -8.542 -14.763 -21.534 1.00 93.81 114 LEU A C 1
ATOM 892 O O . LEU A 1 114 ? -8.217 -15.814 -22.081 1.00 93.81 114 LEU A O 1
ATOM 896 N N . ARG A 1 115 ? -9.593 -14.674 -20.711 1.00 93.31 115 ARG A N 1
ATOM 897 C CA . ARG A 1 115 ? -10.427 -15.831 -20.359 1.00 93.31 115 ARG A CA 1
ATOM 898 C C . ARG A 1 115 ? -11.174 -16.400 -21.563 1.00 93.31 115 ARG A C 1
ATOM 900 O O . ARG A 1 115 ? -11.265 -17.619 -21.664 1.00 93.31 115 ARG A O 1
ATOM 907 N N . GLU A 1 116 ? -11.657 -15.554 -22.471 1.00 95.25 116 GLU A N 1
ATOM 908 C CA . GLU A 1 116 ? -12.307 -15.990 -23.721 1.00 95.25 116 GLU A CA 1
ATOM 909 C C . GLU A 1 116 ? -11.371 -16.834 -24.596 1.00 95.25 116 GLU A C 1
ATOM 911 O O . GLU A 1 116 ? -11.806 -17.790 -25.228 1.00 95.25 116 GLU A O 1
ATOM 916 N N . HIS A 1 117 ? -10.071 -16.539 -24.566 1.00 94.88 117 HIS A N 1
ATOM 917 C CA . HIS A 1 117 ? -9.044 -17.283 -25.296 1.00 94.88 117 HIS A CA 1
ATOM 918 C C . HIS A 1 117 ? -8.416 -18.423 -24.471 1.00 94.88 117 HIS A C 1
ATOM 920 O O . HIS A 1 117 ? -7.372 -18.956 -24.844 1.00 94.88 117 HIS A O 1
ATOM 926 N N . GLY A 1 118 ? -9.008 -18.793 -23.328 1.00 93.75 118 GLY A N 1
ATOM 927 C CA . GLY A 1 118 ? -8.500 -19.862 -22.458 1.00 93.75 118 GLY A CA 1
ATOM 928 C C . GLY A 1 118 ? -7.218 -19.511 -21.690 1.00 93.75 118 GLY A C 1
ATOM 929 O O . GLY A 1 118 ? -6.570 -20.393 -21.127 1.00 93.75 118 GLY A O 1
ATOM 930 N N . LEU A 1 119 ? -6.838 -18.233 -21.645 1.00 94.12 119 LEU A N 1
ATOM 931 C CA . LEU A 1 119 ? -5.673 -17.732 -20.921 1.00 94.12 119 LEU A CA 1
ATOM 932 C C . LEU A 1 119 ? -6.073 -17.203 -19.536 1.00 94.12 119 LEU A C 1
ATOM 934 O O . LEU A 1 119 ? -7.171 -16.689 -19.317 1.00 94.12 119 LEU A O 1
ATOM 938 N N . VAL A 1 120 ? -5.150 -17.291 -18.575 1.00 91.00 120 VAL A N 1
ATOM 939 C CA . VAL A 1 120 ? -5.372 -16.827 -17.198 1.00 91.00 120 VAL A CA 1
ATOM 940 C C . VAL A 1 120 ? -4.388 -15.703 -16.871 1.00 91.00 120 VAL A C 1
ATOM 942 O O . VAL A 1 120 ? -3.178 -15.925 -16.957 1.00 91.00 120 VAL A O 1
ATOM 945 N N . PRO A 1 121 ? -4.856 -14.507 -16.461 1.00 92.56 121 PRO A N 1
ATOM 946 C CA . PRO A 1 121 ? -3.957 -13.432 -16.052 1.00 92.56 121 PRO A CA 1
ATOM 947 C C . PRO A 1 121 ? -3.241 -13.781 -14.746 1.00 92.56 121 PRO A C 1
ATOM 949 O O . PRO A 1 121 ? -3.756 -14.534 -13.914 1.00 92.56 121 PRO A O 1
ATOM 952 N N . ARG A 1 122 ? -2.064 -13.194 -14.516 1.00 91.75 122 ARG A N 1
ATOM 953 C CA . ARG A 1 122 ? -1.290 -13.417 -13.283 1.00 91.75 122 ARG A CA 1
ATOM 954 C C . ARG A 1 122 ? -2.065 -12.977 -12.044 1.00 91.75 122 ARG A C 1
ATOM 956 O O . ARG A 1 122 ? -2.368 -11.802 -11.886 1.00 91.75 122 ARG A O 1
ATOM 963 N N . ARG A 1 123 ? -2.325 -13.911 -11.125 1.00 89.81 123 ARG A N 1
ATOM 964 C CA . ARG A 1 123 ? -3.118 -13.666 -9.900 1.00 89.81 123 ARG A CA 1
ATOM 965 C C . ARG A 1 123 ? -2.283 -13.418 -8.645 1.00 89.81 123 ARG A C 1
ATOM 967 O O . ARG A 1 123 ? -2.831 -13.019 -7.626 1.00 89.81 123 ARG A O 1
ATOM 974 N N . LYS A 1 124 ? -0.988 -13.734 -8.683 1.00 92.44 124 LYS A N 1
ATOM 975 C CA . LYS A 1 124 ? -0.092 -13.682 -7.524 1.00 92.44 124 LYS A CA 1
ATOM 976 C C . LYS A 1 124 ? 1.209 -13.010 -7.927 1.00 92.44 124 LYS A C 1
ATOM 978 O O . LYS A 1 124 ? 1.770 -13.335 -8.972 1.00 92.44 124 LYS A O 1
ATOM 983 N N . LEU A 1 125 ? 1.680 -12.100 -7.084 1.00 93.12 125 LEU A N 1
ATOM 984 C CA . LEU A 1 125 ? 2.958 -11.417 -7.227 1.00 93.12 125 LEU A CA 1
ATOM 985 C C . LEU A 1 125 ? 3.717 -11.561 -5.913 1.00 93.12 125 LEU A C 1
ATOM 987 O O . LEU A 1 125 ? 3.132 -11.399 -4.844 1.00 93.12 125 LEU A O 1
ATOM 991 N N . LEU A 1 126 ? 5.012 -11.844 -5.999 1.00 94.69 126 LEU A N 1
ATOM 992 C CA . LEU A 1 126 ? 5.910 -11.836 -4.853 1.00 94.69 126 LEU A CA 1
ATOM 993 C C . LEU A 1 126 ? 6.894 -10.681 -5.027 1.00 94.69 126 LEU A C 1
ATOM 995 O O . LEU A 1 126 ? 7.643 -10.641 -6.003 1.00 94.69 126 LEU A O 1
ATOM 999 N N . LEU A 1 127 ? 6.879 -9.739 -4.087 1.00 94.19 127 LEU A N 1
ATOM 1000 C CA . LEU A 1 127 ? 7.788 -8.597 -4.073 1.00 94.19 127 LEU A CA 1
ATOM 1001 C C . LEU A 1 127 ? 8.923 -8.888 -3.084 1.00 94.19 127 LEU A C 1
ATOM 1003 O O . LEU A 1 127 ? 8.681 -9.004 -1.885 1.00 94.19 127 LEU A O 1
ATOM 1007 N N . VAL A 1 128 ? 10.158 -9.000 -3.577 1.00 94.81 128 VAL A N 1
ATOM 1008 C CA . VAL A 1 128 ? 11.345 -9.347 -2.771 1.00 94.81 128 VAL A CA 1
ATOM 1009 C C . VAL A 1 128 ? 12.336 -8.185 -2.766 1.00 94.81 128 VAL A C 1
ATOM 1011 O O . VAL A 1 128 ? 12.528 -7.524 -3.782 1.00 94.81 128 VAL A O 1
ATOM 1014 N N . GLY A 1 129 ? 12.960 -7.926 -1.616 1.00 93.81 129 GLY A N 1
ATOM 1015 C CA . GLY A 1 129 ? 14.030 -6.934 -1.477 1.00 93.81 129 GLY A CA 1
ATOM 1016 C C . GLY A 1 129 ? 14.308 -6.562 -0.015 1.00 93.81 129 GLY A C 1
ATOM 1017 O O . GLY A 1 129 ? 13.566 -7.009 0.864 1.00 93.81 129 GLY A O 1
ATOM 1018 N N . PRO A 1 130 ? 15.293 -5.694 0.258 1.00 94.69 130 PRO A N 1
ATOM 1019 C CA . PRO A 1 130 ? 15.595 -5.184 1.602 1.00 94.69 130 PRO A CA 1
ATOM 1020 C C . PRO A 1 130 ? 14.470 -4.293 2.173 1.00 94.69 130 PRO A C 1
ATOM 1022 O O . PRO A 1 130 ? 13.600 -3.833 1.421 1.00 94.69 130 PRO A O 1
ATOM 1025 N N . PRO A 1 131 ? 14.418 -4.040 3.493 1.00 94.69 131 PRO A N 1
ATOM 1026 C CA . PRO A 1 131 ? 13.466 -3.081 4.062 1.00 94.69 131 PRO A CA 1
ATOM 1027 C C . PRO A 1 131 ? 13.628 -1.701 3.401 1.00 94.69 131 PRO A C 1
ATOM 1029 O O . PRO A 1 131 ? 14.729 -1.305 3.039 1.00 94.69 131 PRO A O 1
ATOM 1032 N N . GLY A 1 132 ? 12.518 -0.993 3.173 1.00 91.88 132 GLY A N 1
ATOM 1033 C CA . GLY A 1 132 ? 12.529 0.315 2.499 1.00 91.88 132 GLY A CA 1
ATOM 1034 C C . GLY A 1 132 ? 12.590 0.282 0.964 1.00 91.88 132 GLY A C 1
ATOM 1035 O O . GLY A 1 132 ? 12.463 1.324 0.338 1.00 91.88 132 GLY A O 1
ATOM 1036 N N . SER A 1 133 ? 12.681 -0.888 0.318 1.00 90.75 133 SER A N 1
ATOM 1037 C CA . SER A 1 133 ? 12.759 -1.002 -1.154 1.00 90.75 133 SER A CA 1
ATOM 1038 C C . SER A 1 133 ? 11.434 -0.752 -1.910 1.00 90.75 133 SER A C 1
ATOM 1040 O O . SER A 1 133 ? 11.249 -1.263 -3.012 1.00 90.75 133 SER A O 1
ATOM 1042 N N . GLY A 1 134 ? 10.458 -0.083 -1.293 1.00 92.94 134 GLY A N 1
ATOM 1043 C CA . GLY A 1 134 ? 9.183 0.259 -1.933 1.00 92.94 134 GLY A CA 1
ATOM 1044 C C . GLY A 1 134 ? 8.176 -0.882 -2.137 1.00 92.94 134 GLY A C 1
ATOM 1045 O O . GLY A 1 134 ? 7.180 -0.663 -2.804 1.00 92.94 134 GLY A O 1
ATOM 1046 N N . LYS A 1 135 ? 8.347 -2.081 -1.557 1.00 95.44 135 LYS A N 1
ATOM 1047 C CA . LYS A 1 135 ? 7.421 -3.225 -1.771 1.00 95.44 135 LYS A CA 1
ATOM 1048 C C . LYS A 1 135 ? 5.953 -2.902 -1.461 1.00 95.44 135 LYS A C 1
ATOM 1050 O O . LYS A 1 135 ? 5.085 -3.113 -2.302 1.00 95.44 135 LYS A O 1
ATOM 1055 N N . THR A 1 136 ? 5.685 -2.367 -0.270 1.00 93.19 136 THR A N 1
ATOM 1056 C CA . THR A 1 136 ? 4.329 -1.967 0.142 1.00 93.19 136 THR A CA 1
ATOM 1057 C C . THR A 1 136 ? 3.792 -0.847 -0.744 1.00 93.19 136 THR A C 1
ATOM 1059 O O . THR A 1 136 ? 2.630 -0.865 -1.123 1.00 93.19 136 THR A O 1
ATOM 1062 N N . MET A 1 137 ? 4.659 0.088 -1.137 1.00 93.88 137 MET A N 1
ATOM 1063 C CA . MET A 1 137 ? 4.311 1.186 -2.037 1.00 93.88 137 MET A CA 1
ATOM 1064 C C . MET A 1 137 ? 3.923 0.670 -3.431 1.00 93.88 137 MET A C 1
ATOM 1066 O O . MET A 1 137 ? 2.896 1.078 -3.956 1.00 93.88 137 MET A O 1
ATOM 1070 N N . THR A 1 138 ? 4.664 -0.289 -3.992 1.00 94.62 138 THR A N 1
ATOM 1071 C CA . THR A 1 138 ? 4.329 -0.935 -5.270 1.00 94.62 138 THR A CA 1
ATOM 1072 C C . THR A 1 138 ? 2.988 -1.661 -5.204 1.00 94.62 138 THR A C 1
ATOM 1074 O O . THR A 1 138 ? 2.211 -1.591 -6.152 1.00 94.62 138 THR A O 1
ATOM 1077 N N . ALA A 1 139 ? 2.695 -2.353 -4.097 1.00 93.31 139 ALA A N 1
ATOM 1078 C CA . ALA A 1 139 ? 1.399 -3.003 -3.904 1.00 93.31 139 ALA A CA 1
ATOM 1079 C C . ALA A 1 139 ? 0.257 -1.972 -3.878 1.00 93.31 139 ALA A C 1
ATOM 1081 O O . ALA A 1 139 ? -0.731 -2.141 -4.592 1.00 93.31 139 ALA A O 1
ATOM 1082 N N . SER A 1 140 ? 0.435 -0.874 -3.137 1.00 93.75 140 SER A N 1
ATOM 1083 C CA . SER A 1 140 ? -0.510 0.246 -3.113 1.00 93.75 140 SER A CA 1
ATOM 1084 C C . SER A 1 140 ? -0.703 0.877 -4.492 1.00 93.75 140 SER A C 1
ATOM 1086 O O . SER A 1 140 ? -1.838 1.122 -4.882 1.00 93.75 140 SER A O 1
ATOM 1088 N N . ALA A 1 141 ? 0.373 1.079 -5.257 1.00 94.44 141 ALA A N 1
ATOM 1089 C CA . ALA A 1 141 ? 0.306 1.656 -6.598 1.00 94.44 141 ALA A CA 1
ATOM 1090 C C . ALA A 1 141 ? -0.433 0.755 -7.601 1.00 94.44 141 ALA A C 1
ATOM 1092 O O . ALA A 1 141 ? -1.193 1.238 -8.438 1.00 94.44 141 ALA A O 1
ATOM 1093 N N . LEU A 1 142 ? -0.240 -0.567 -7.514 1.00 94.06 142 LEU A N 1
ATOM 1094 C CA . LEU A 1 142 ? -0.984 -1.529 -8.332 1.00 94.06 142 LEU A CA 1
ATOM 1095 C C . LEU A 1 142 ? -2.479 -1.525 -7.994 1.00 94.06 142 LEU A C 1
ATOM 1097 O O . LEU A 1 142 ? -3.306 -1.570 -8.902 1.00 94.06 142 LEU A O 1
ATOM 1101 N N . ALA A 1 143 ? -2.823 -1.463 -6.707 1.00 92.88 143 ALA A N 1
ATOM 1102 C CA . ALA A 1 143 ? -4.209 -1.372 -6.264 1.00 92.88 143 ALA A CA 1
ATOM 1103 C C . ALA A 1 143 ? -4.863 -0.058 -6.723 1.00 92.88 143 ALA A C 1
ATOM 1105 O O . ALA A 1 143 ? -5.966 -0.099 -7.266 1.00 92.88 143 ALA A O 1
ATOM 1106 N N . GLY A 1 144 ? -4.155 1.072 -6.620 1.00 92.38 144 GLY A N 1
ATOM 1107 C CA . GLY A 1 144 ? -4.616 2.370 -7.120 1.00 92.38 144 GLY A CA 1
ATOM 1108 C C . GLY A 1 144 ? -4.847 2.391 -8.638 1.00 92.38 144 GLY A C 1
ATOM 1109 O O . GLY A 1 144 ? -5.877 2.869 -9.104 1.00 92.38 144 GLY A O 1
ATOM 1110 N N . GLU A 1 145 ? -3.956 1.789 -9.435 1.00 92.75 145 GLU A N 1
ATOM 1111 C CA . GLU A 1 145 ? -4.126 1.680 -10.898 1.00 92.75 145 GLU A CA 1
ATOM 1112 C C . GLU A 1 145 ? -5.297 0.788 -11.336 1.00 92.75 145 GLU A C 1
ATOM 1114 O O . GLU A 1 145 ? -5.870 0.982 -12.417 1.00 92.75 145 GLU A O 1
ATOM 1119 N N . LEU A 1 146 ? -5.627 -0.218 -10.525 1.00 90.94 146 LEU A N 1
ATOM 1120 C CA . LEU A 1 146 ? -6.740 -1.136 -10.765 1.00 90.94 146 LEU A CA 1
ATOM 1121 C C . LEU A 1 146 ? -8.031 -0.695 -10.066 1.00 90.94 146 LEU A C 1
ATOM 1123 O O . LEU A 1 146 ? -9.060 -1.330 -10.275 1.00 90.94 146 LEU A O 1
ATOM 1127 N N . HIS A 1 147 ? -7.991 0.392 -9.287 1.00 88.94 147 HIS A N 1
ATOM 1128 C CA . HIS A 1 147 ? -9.094 0.866 -8.447 1.00 88.94 147 HIS A CA 1
ATOM 1129 C C . HIS A 1 147 ? -9.625 -0.235 -7.510 1.00 88.94 147 HIS A C 1
ATOM 1131 O O . HIS A 1 147 ? -10.832 -0.402 -7.333 1.00 88.94 147 HIS A O 1
ATOM 1137 N N . LEU A 1 148 ? -8.706 -1.012 -6.931 1.00 87.69 148 LEU A N 1
ATOM 1138 C CA . LEU A 1 148 ? -9.005 -2.104 -6.009 1.00 87.69 148 LEU A CA 1
ATOM 1139 C C . LEU A 1 148 ? -8.668 -1.711 -4.561 1.00 87.69 148 LEU A C 1
ATOM 1141 O O . LEU A 1 148 ? -7.681 -1.007 -4.336 1.00 87.69 148 LEU A O 1
ATOM 1145 N N . PRO A 1 149 ? -9.449 -2.178 -3.572 1.00 86.50 149 PRO A N 1
ATOM 1146 C CA . PRO A 1 149 ? -9.094 -2.041 -2.164 1.00 86.50 149 PRO A CA 1
ATOM 1147 C C . PRO A 1 149 ? -7.891 -2.922 -1.792 1.00 86.50 149 PRO A C 1
ATOM 1149 O O . PRO A 1 149 ? -7.688 -3.988 -2.382 1.00 86.50 149 PRO A O 1
ATOM 1152 N N . LEU A 1 150 ? -7.133 -2.485 -0.782 1.00 80.75 150 LEU A N 1
ATOM 1153 C CA . LEU A 1 150 ? -5.976 -3.171 -0.196 1.00 80.75 150 LEU A CA 1
ATOM 1154 C C . LEU A 1 150 ? -6.206 -3.453 1.292 1.00 80.75 150 LEU A C 1
ATOM 1156 O O . LEU A 1 150 ? -6.747 -2.556 1.979 1.00 80.75 150 LEU A O 1
#

Sequence (150 aa):
MTTARHIVTLLKSHIAGDEDRFLSIAMQLAAHEARQGHGKLAQELKDLVDAAKSRDARIAKSSRPVPLFQPKGELAGLLHVRYPDLRLTDMILPDSLRSRLHRVLGEQRQQASLREHGLVPRRKLLLVGPPGSGKTMTASALAGELHLPL

Foldseek 3Di:
DVLVVLVVVLVVCVVVVNVVVNLVSLLVNLVVCCVVVVPVVSVVSVVVSVVVVVVVVVVVVVPDPDPPDQDDDPCSVVDDKDFFQAAPVNDDDDPVVVVVLVQLLVCVVCQVVCVVVVHHRDPDDDDDDDPPPCPVVSVSNSCNSVRHID

Secondary structure (DSSP, 8-stat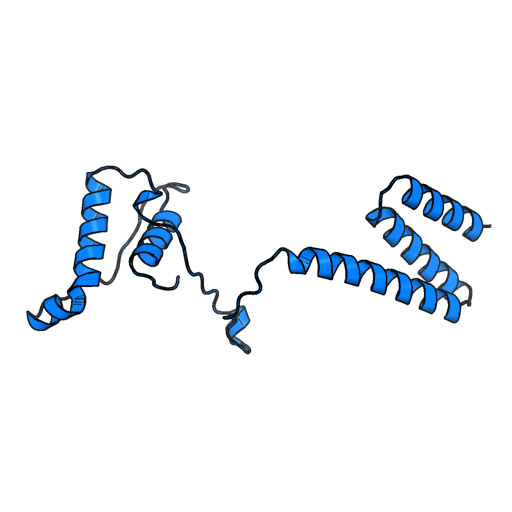e):
--HHHHHHHHHHHHHTT-HHHHHHHHHHHHHHHHHTT-HHHHHHHHHHHHHHHHHHHHHHHHTS---S-PPPSGGGGT---------GGGS---HHHHHHHHHHHHHHHTHHHHHHTT-----------STTSSHHHHHHHHHHHHT---

pLDDT: mean 80.06, std 13.85, range [48.19, 95.75]

Radius of gyration: 28.41 Å; chains: 1; bounding box: 38×54×78 Å